Protein AF-A0A172TX75-F1 (afdb_monomer)

Secondary stru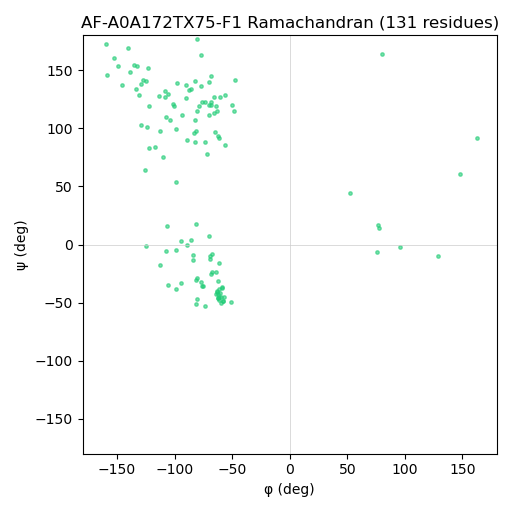cture (DSSP, 8-state):
-PPP---GGG-SS--PPPHHHHHHHHHHHH--------------S-----EEEEEE-TTS-EEEEEEEETTTTEEEE-SSS--------TTHHHHHHHHHHHTT--TTTSTT--S-TT-----TT--------

Organism: NCBI:txid1492898

Sequence (133 aa):
MKGHTVVKDSLIETVVLKKNEVDLLTDILFNNFYKTKTKVRVITQCYEPRNAILFIDKKGILRDYILICFHCDRYDLGSNQLKDIGDECYGKTEKLRTFFKEKGLLFGTDMSVNSYPGETNKDPGIPSALENN

Foldseek 3Di:
DPADDDDPVLDQDDDDDDPVLVVVVLCLQAVDPDPDDDDDDDQDPDDDFPDKDFDADPVRGTPWMWTDQLVRRDIDTGDPVCPGSDDPDPCSSVSVLVSCVVRVNCDNSPPVRPDGPVPPPPPVPDPPPDDDD

Radius of gyration: 17.32 Å; Cα contacts (8 Å, |Δi|>4): 128; chains: 1; bounding box: 52×48×37 Å

Nearest PDB structures (foldseek):
  8j07-assembly1_d0  TM=3.472E-01  e=6.783E+00  Homo sapiens

Structure (mmCIF, N/CA/C/O backbone):
data_AF-A0A172TX75-F1
#
_entry.id   AF-A0A172TX75-F1
#
loop_
_atom_site.group_PDB
_atom_site.id
_atom_site.type_symbol
_atom_site.label_atom_id
_atom_site.label_alt_id
_ato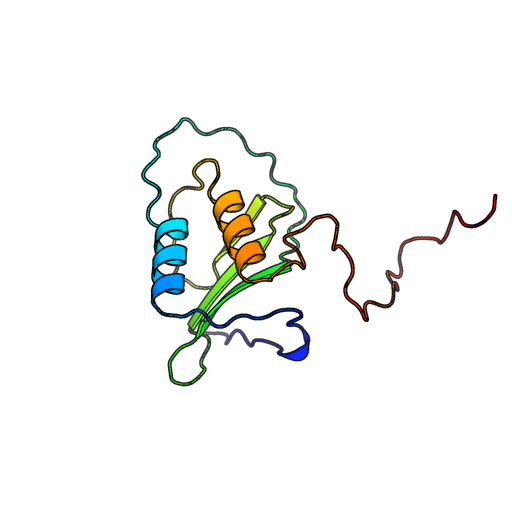m_site.label_comp_id
_atom_site.label_asym_id
_atom_site.label_entity_id
_atom_site.label_seq_id
_atom_site.pdbx_PDB_ins_code
_atom_site.Cartn_x
_atom_site.Cartn_y
_atom_site.Cartn_z
_atom_site.occupancy
_atom_site.B_iso_or_equiv
_atom_site.auth_seq_id
_atom_site.auth_comp_id
_atom_site.auth_asym_id
_atom_site.auth_atom_id
_atom_site.pdbx_PDB_model_num
ATOM 1 N N . MET A 1 1 ? -23.164 -2.967 -9.789 1.00 38.75 1 MET A N 1
ATOM 2 C CA . MET A 1 1 ? -21.732 -2.955 -9.416 1.00 38.75 1 MET A CA 1
ATOM 3 C C . MET A 1 1 ? -21.232 -4.388 -9.476 1.00 38.75 1 MET A C 1
ATOM 5 O O . MET A 1 1 ? -21.783 -5.215 -8.761 1.00 38.75 1 MET A O 1
ATOM 9 N N . LYS A 1 2 ? -20.280 -4.714 -10.362 1.00 38.50 2 LYS A N 1
ATOM 10 C CA . LYS A 1 2 ? -19.582 -6.008 -10.301 1.00 38.50 2 LYS A CA 1
ATOM 11 C C . LYS A 1 2 ? -18.695 -5.965 -9.054 1.00 38.50 2 LYS A C 1
ATOM 13 O O . LYS A 1 2 ? -17.911 -5.035 -8.910 1.00 38.50 2 LYS A O 1
ATOM 18 N N . GLY A 1 3 ? -18.910 -6.880 -8.113 1.00 51.09 3 GLY A N 1
ATOM 19 C CA . GLY A 1 3 ? -18.107 -6.953 -6.896 1.00 51.09 3 GLY A CA 1
ATOM 20 C C . GLY A 1 3 ? -16.694 -7.391 -7.256 1.00 51.09 3 GLY A C 1
ATOM 21 O O . GLY A 1 3 ? -16.521 -8.456 -7.839 1.00 51.09 3 GLY A O 1
ATOM 22 N N . HIS A 1 4 ? -15.700 -6.567 -6.946 1.00 62.19 4 HIS A N 1
ATOM 23 C CA . HIS A 1 4 ? -14.308 -6.994 -6.994 1.00 62.19 4 HIS A CA 1
ATOM 24 C C . HIS A 1 4 ? -14.070 -7.906 -5.785 1.00 62.19 4 HIS A C 1
ATOM 26 O O . HIS A 1 4 ? -14.334 -7.512 -4.647 1.00 62.19 4 HIS A O 1
ATOM 32 N N . THR A 1 5 ? -13.634 -9.141 -6.028 1.00 70.06 5 THR A N 1
ATOM 33 C CA . THR A 1 5 ? -13.354 -10.128 -4.979 1.00 70.06 5 THR A CA 1
ATOM 34 C C . THR A 1 5 ? -11.850 -10.283 -4.830 1.00 70.06 5 THR A C 1
ATOM 36 O O . THR A 1 5 ? -11.148 -10.508 -5.811 1.00 70.06 5 THR A O 1
ATOM 39 N N . VAL A 1 6 ? -11.359 -10.178 -3.595 1.00 75.88 6 VAL A N 1
ATOM 40 C CA . VAL A 1 6 ? -9.964 -10.487 -3.268 1.00 75.88 6 VAL A CA 1
ATOM 41 C C . VAL A 1 6 ? -9.823 -12.002 -3.164 1.00 75.88 6 VAL A C 1
ATOM 43 O O . VAL A 1 6 ? -10.477 -12.627 -2.325 1.00 75.88 6 VAL A O 1
ATOM 46 N N . VAL A 1 7 ? -8.976 -12.591 -4.004 1.00 81.38 7 VAL A N 1
ATOM 47 C CA . VAL A 1 7 ? -8.602 -14.005 -3.902 1.00 81.38 7 VAL A CA 1
ATOM 48 C C . VAL A 1 7 ? -7.496 -14.104 -2.857 1.00 81.38 7 VAL A C 1
ATOM 50 O O . VAL A 1 7 ? -6.384 -13.655 -3.088 1.00 81.38 7 VAL A O 1
ATOM 53 N N . LYS A 1 8 ? -7.802 -14.632 -1.668 1.00 74.38 8 LYS A N 1
ATOM 54 C CA . LYS A 1 8 ? -6.846 -14.634 -0.543 1.00 74.38 8 LYS A CA 1
ATOM 55 C C . LYS A 1 8 ? -5.541 -15.357 -0.871 1.00 74.38 8 LYS A C 1
ATOM 57 O O . LYS A 1 8 ? -4.486 -14.878 -0.483 1.00 74.38 8 LYS A O 1
ATOM 62 N N . ASP A 1 9 ? -5.624 -16.445 -1.628 1.00 77.00 9 ASP A N 1
ATOM 63 C CA . ASP A 1 9 ? -4.467 -17.269 -1.988 1.00 77.00 9 ASP A CA 1
ATOM 64 C C . ASP A 1 9 ? -3.509 -16.561 -2.961 1.00 77.00 9 ASP A C 1
ATOM 66 O O . ASP A 1 9 ? -2.385 -17.011 -3.145 1.00 77.00 9 ASP A O 1
ATOM 70 N N . SER A 1 10 ? -3.921 -15.439 -3.568 1.00 76.62 10 SER A N 1
ATOM 71 C CA . SER A 1 10 ? -3.040 -14.608 -4.396 1.00 76.62 10 SER A CA 1
ATOM 72 C C . SER A 1 10 ? -2.306 -13.521 -3.599 1.00 76.62 10 SER A C 1
ATOM 74 O O . SER A 1 10 ? -1.587 -12.721 -4.193 1.00 76.62 10 SER A O 1
ATOM 76 N N . LEU A 1 11 ? -2.522 -13.421 -2.281 1.00 83.88 11 LEU A N 1
ATOM 77 C CA . LEU A 1 11 ? -1.855 -12.441 -1.424 1.00 83.88 11 LEU A CA 1
ATOM 78 C C . LEU A 1 11 ? -0.599 -13.054 -0.803 1.00 83.88 11 LEU A C 1
ATOM 80 O O . LEU A 1 11 ? -0.676 -13.928 0.055 1.00 83.88 11 LEU A O 1
ATOM 84 N N . ILE A 1 12 ? 0.554 -12.555 -1.236 1.00 87.00 12 ILE A N 1
ATOM 85 C CA . ILE A 1 12 ? 1.875 -13.027 -0.805 1.00 87.00 12 ILE A CA 1
ATOM 86 C C . ILE A 1 12 ? 2.266 -12.410 0.543 1.00 87.00 12 ILE A C 1
ATOM 88 O O . ILE A 1 12 ? 2.617 -13.108 1.491 1.00 87.00 12 ILE A O 1
ATOM 92 N N . GLU A 1 13 ? 2.159 -11.089 0.636 1.00 91.44 13 GLU A N 1
ATOM 93 C CA . GLU A 1 13 ? 2.483 -10.299 1.818 1.00 91.44 13 GLU A CA 1
ATOM 94 C C . GLU A 1 13 ? 1.300 -9.379 2.120 1.00 91.44 13 GLU A C 1
ATOM 96 O O . GLU A 1 13 ? 0.672 -8.818 1.218 1.00 91.44 13 GLU A O 1
ATOM 101 N N . THR A 1 14 ? 0.935 -9.234 3.391 1.00 93.50 14 THR A N 1
ATOM 102 C CA . THR A 1 14 ? -0.184 -8.375 3.789 1.00 93.50 14 THR A CA 1
ATOM 103 C C . THR A 1 14 ? 0.099 -7.731 5.130 1.00 93.50 14 THR A C 1
ATOM 105 O O . THR A 1 14 ? 0.534 -8.389 6.072 1.00 93.50 14 THR A O 1
ATOM 108 N N . VAL A 1 15 ? -0.213 -6.441 5.227 1.00 95.81 15 VAL A N 1
ATOM 109 C CA . VAL A 1 15 ? -0.154 -5.690 6.476 1.00 95.81 15 VAL A CA 1
ATOM 110 C C . VAL A 1 15 ? -1.491 -4.992 6.707 1.00 95.81 15 VAL A C 1
ATOM 112 O O . VAL A 1 15 ? -2.107 -4.479 5.772 1.00 95.81 15 VAL A O 1
ATOM 115 N N . VAL A 1 16 ? -1.941 -4.957 7.961 1.00 95.88 16 VAL A N 1
ATOM 116 C CA . VAL A 1 16 ? -3.090 -4.143 8.376 1.00 95.88 16 VAL A CA 1
ATOM 117 C C . VAL A 1 16 ? -2.557 -2.889 9.049 1.00 95.88 16 VAL A C 1
ATOM 119 O O . VAL A 1 16 ? -1.838 -2.978 10.043 1.00 95.88 16 VAL A O 1
ATOM 122 N N . LEU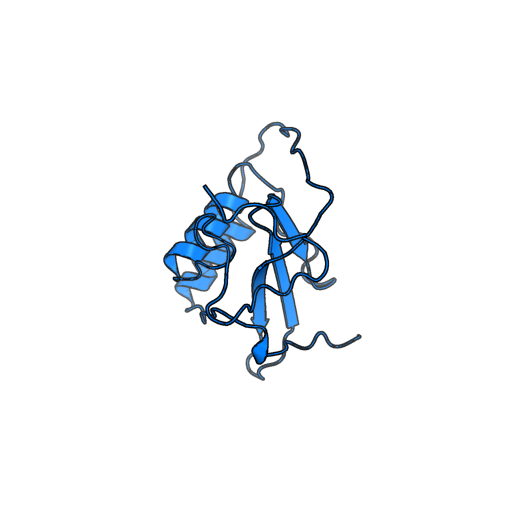 A 1 17 ? -2.914 -1.726 8.506 1.00 96.94 17 LEU A N 1
ATOM 123 C CA . LEU A 1 17 ? -2.429 -0.444 9.004 1.00 96.94 17 LEU A CA 1
ATOM 124 C C . LEU A 1 17 ? -3.154 -0.018 10.285 1.00 96.94 17 LEU A C 1
ATOM 126 O O . LEU A 1 17 ? -4.381 -0.085 10.392 1.00 96.94 17 LEU A O 1
ATOM 130 N N . LYS A 1 18 ? -2.381 0.484 11.246 1.00 96.62 18 LYS A N 1
ATOM 131 C CA . LYS A 1 18 ? -2.868 1.227 12.413 1.00 96.62 18 LYS A CA 1
ATOM 132 C C . LYS A 1 18 ? -3.228 2.653 12.009 1.00 96.62 18 LYS A C 1
ATOM 134 O O . LYS A 1 18 ? -2.775 3.160 10.988 1.00 96.62 18 LYS A O 1
ATOM 139 N N . LYS A 1 19 ? -4.003 3.342 12.852 1.00 95.19 19 LYS A N 1
ATOM 140 C CA . LYS A 1 19 ? -4.491 4.702 12.571 1.00 95.19 19 LYS A CA 1
ATOM 141 C C . LYS A 1 19 ? -3.378 5.676 12.153 1.00 95.19 19 LYS A C 1
ATOM 143 O O . LYS A 1 19 ? -3.498 6.315 11.123 1.00 95.19 19 LYS A O 1
ATOM 148 N N . ASN A 1 20 ? -2.281 5.732 12.902 1.00 96.38 20 ASN A N 1
ATOM 149 C CA . ASN A 1 20 ? -1.147 6.602 12.580 1.00 96.38 20 ASN A CA 1
ATOM 150 C C . ASN A 1 20 ? -0.480 6.251 11.237 1.00 96.38 20 ASN A C 1
ATOM 152 O O . ASN A 1 20 ? 0.045 7.122 10.560 1.00 96.38 20 ASN A O 1
ATOM 156 N N . GLU A 1 21 ? -0.492 4.980 10.838 1.00 97.06 21 GLU A N 1
ATOM 157 C CA . GLU A 1 21 ? 0.055 4.536 9.553 1.00 97.06 21 GLU A CA 1
ATOM 158 C C . GLU A 1 21 ? -0.898 4.859 8.397 1.00 97.06 21 GLU A C 1
ATOM 160 O O . GLU A 1 21 ? -0.441 5.163 7.300 1.00 97.06 21 GLU A O 1
ATOM 165 N N . VAL A 1 22 ? -2.211 4.841 8.653 1.00 96.00 22 VAL A N 1
ATOM 166 C CA . VAL A 1 22 ? -3.226 5.358 7.724 1.00 96.00 22 VAL A CA 1
ATOM 167 C C . VAL A 1 22 ? -3.048 6.860 7.522 1.00 96.00 22 VAL A C 1
ATOM 169 O O . VAL A 1 22 ? -3.110 7.313 6.382 1.00 96.00 22 VAL A O 1
ATOM 172 N N . ASP A 1 23 ? -2.784 7.619 8.587 1.00 94.50 23 ASP A N 1
ATOM 173 C CA . ASP A 1 23 ? -2.529 9.061 8.496 1.00 94.50 23 ASP A CA 1
ATOM 174 C C . ASP A 1 23 ? -1.282 9.333 7.627 1.00 94.50 23 ASP A C 1
ATOM 176 O O . ASP A 1 23 ? -1.359 10.087 6.659 1.00 94.50 23 ASP A O 1
ATOM 180 N N . LEU A 1 24 ? -0.176 8.614 7.872 1.00 94.00 24 LEU A N 1
ATOM 181 C CA . LEU A 1 24 ? 1.046 8.699 7.055 1.00 94.00 24 LEU A CA 1
ATOM 182 C C . LEU A 1 24 ? 0.805 8.337 5.583 1.00 94.00 24 LEU A C 1
ATOM 184 O O . LEU A 1 24 ? 1.270 9.036 4.683 1.00 94.00 24 LEU A O 1
ATOM 188 N N . LEU A 1 25 ? 0.072 7.252 5.317 1.00 94.50 25 LEU A N 1
ATOM 189 C CA . LEU A 1 25 ? -0.271 6.859 3.952 1.00 94.50 25 LEU A CA 1
ATOM 190 C C . LEU A 1 25 ? -1.145 7.921 3.270 1.00 94.50 25 LEU A C 1
ATOM 192 O O . LEU A 1 25 ? -0.942 8.227 2.098 1.00 94.50 25 LEU A O 1
ATOM 196 N N . THR A 1 26 ? -2.094 8.503 4.002 1.00 91.56 26 THR A N 1
ATOM 197 C CA . THR A 1 26 ? -2.977 9.564 3.500 1.00 91.56 26 THR A CA 1
ATOM 198 C C . THR A 1 26 ? -2.177 10.811 3.136 1.00 91.56 26 THR A C 1
ATOM 200 O O . THR A 1 26 ? -2.410 11.383 2.072 1.00 91.56 26 THR A O 1
ATOM 203 N N . ASP A 1 27 ? -1.186 11.186 3.948 1.00 89.62 27 ASP A N 1
ATOM 204 C CA . ASP A 1 27 ? -0.267 12.279 3.628 1.00 89.62 27 ASP A CA 1
ATOM 205 C C . ASP A 1 27 ? 0.534 11.993 2.351 1.00 89.62 27 ASP A C 1
ATOM 207 O O . ASP A 1 27 ? 0.613 12.843 1.462 1.00 89.62 27 ASP A O 1
ATOM 211 N N . ILE A 1 28 ? 1.075 10.779 2.198 1.00 89.50 28 ILE A N 1
ATOM 212 C CA . ILE A 1 28 ? 1.793 10.382 0.975 1.00 89.50 28 ILE A CA 1
ATOM 213 C C . ILE A 1 28 ? 0.874 10.428 -0.249 1.00 89.50 28 ILE A C 1
ATOM 215 O O . ILE A 1 28 ? 1.319 10.812 -1.332 1.00 89.50 28 ILE A O 1
ATOM 219 N N . LEU A 1 29 ? -0.389 10.024 -0.108 1.00 87.75 29 LEU A N 1
ATOM 220 C CA . LEU A 1 29 ? -1.334 9.995 -1.217 1.00 87.75 29 LEU A CA 1
ATOM 221 C C . LEU A 1 29 ? -1.783 11.406 -1.603 1.00 87.75 29 LEU A C 1
ATOM 223 O O . LEU A 1 29 ? -1.633 11.763 -2.766 1.00 87.75 29 LEU A O 1
ATOM 227 N N . PHE A 1 30 ? -2.265 12.211 -0.657 1.00 84.44 30 PHE A N 1
ATOM 228 C CA . PHE A 1 30 ? -3.041 13.422 -0.954 1.00 84.44 30 PHE A CA 1
ATOM 229 C C . PHE A 1 30 ? -2.345 14.739 -0.593 1.00 84.44 30 PHE A C 1
ATOM 231 O O . PHE A 1 30 ? -2.731 15.790 -1.102 1.00 84.44 30 PHE A O 1
ATOM 238 N N . ASN A 1 31 ? -1.315 14.719 0.253 1.00 80.38 31 ASN A N 1
ATOM 239 C CA . ASN A 1 31 ? -0.680 15.928 0.779 1.00 80.38 31 ASN A CA 1
ATOM 240 C C . ASN A 1 31 ? 0.610 16.282 0.014 1.00 80.38 31 ASN A C 1
ATOM 242 O O . ASN A 1 31 ? 1.695 16.429 0.577 1.00 80.38 31 ASN A O 1
ATOM 246 N N . ASN A 1 32 ? 0.500 16.395 -1.313 1.00 64.56 32 ASN A N 1
ATOM 247 C CA . ASN A 1 32 ? 1.623 16.689 -2.202 1.00 64.56 32 ASN A CA 1
ATOM 248 C C . ASN A 1 32 ? 1.430 18.033 -2.924 1.00 64.56 32 ASN A C 1
ATOM 250 O O . ASN A 1 32 ? 0.995 18.089 -4.068 1.00 64.56 32 ASN A O 1
ATOM 254 N N . PHE A 1 33 ? 1.789 19.143 -2.277 1.00 55.91 33 PHE A N 1
ATOM 255 C CA . PHE A 1 33 ? 1.595 20.501 -2.819 1.00 55.91 33 PHE A CA 1
ATOM 256 C C . PHE A 1 33 ? 2.665 20.981 -3.824 1.00 55.91 33 PHE A C 1
ATOM 258 O O . PHE A 1 33 ? 2.792 22.181 -4.084 1.00 55.91 33 PHE A O 1
ATOM 265 N N . TYR A 1 34 ? 3.460 20.086 -4.412 1.00 53.16 34 TYR A N 1
ATOM 266 C CA . TYR A 1 34 ? 4.561 20.492 -5.289 1.00 53.16 34 TYR A CA 1
ATOM 267 C C . TYR A 1 34 ? 4.097 20.769 -6.725 1.00 53.16 34 TYR A C 1
ATOM 269 O O . TYR A 1 34 ? 4.055 19.879 -7.569 1.00 53.16 34 TYR A O 1
ATOM 277 N N . LYS A 1 35 ? 3.843 22.048 -7.032 1.00 46.28 35 LYS A N 1
ATOM 278 C CA . LYS A 1 35 ? 3.733 22.563 -8.407 1.00 46.28 35 LYS A CA 1
ATOM 279 C C . LYS A 1 35 ? 5.126 22.638 -9.041 1.00 46.28 35 LYS A C 1
ATOM 281 O O . LYS A 1 35 ? 5.793 23.666 -8.951 1.00 46.28 35 LYS A O 1
ATOM 286 N N . THR A 1 36 ? 5.597 21.567 -9.673 1.00 49.09 36 THR A N 1
ATOM 287 C CA . THR A 1 36 ? 6.828 21.619 -10.487 1.00 49.09 36 THR A CA 1
ATOM 288 C C . THR A 1 36 ? 6.544 21.171 -11.913 1.00 49.09 36 THR A C 1
ATOM 290 O O . THR A 1 36 ? 5.605 20.417 -12.150 1.00 49.09 36 THR A O 1
ATOM 293 N N . LYS A 1 37 ? 7.325 21.687 -12.873 1.00 48.78 37 LYS A N 1
ATOM 294 C CA . LYS A 1 37 ? 7.140 21.410 -14.303 1.00 48.78 37 LYS A CA 1
ATOM 295 C C . LYS A 1 37 ? 7.176 19.904 -14.568 1.00 48.78 37 LYS A C 1
ATOM 297 O O . LYS A 1 37 ? 8.124 19.224 -14.180 1.00 48.78 37 LYS A O 1
ATOM 302 N N . THR A 1 38 ? 6.153 19.436 -15.271 1.00 47.75 38 THR A N 1
ATOM 303 C CA . THR A 1 38 ? 5.959 18.065 -15.737 1.00 47.75 38 THR A CA 1
ATOM 304 C C . THR A 1 38 ? 7.236 17.554 -16.407 1.00 47.75 38 THR A C 1
ATOM 306 O O . THR A 1 38 ? 7.650 18.081 -17.440 1.00 47.75 38 THR A O 1
ATOM 309 N N . LYS A 1 39 ? 7.891 16.543 -15.825 1.00 50.69 39 LYS A N 1
ATOM 310 C CA . LYS A 1 39 ? 8.889 15.751 -16.554 1.00 50.69 39 LYS A CA 1
ATOM 311 C C . LYS A 1 39 ? 8.151 14.647 -17.302 1.00 50.69 39 LYS A C 1
ATOM 313 O O . LYS A 1 39 ? 7.285 13.993 -16.730 1.00 50.69 39 LYS A O 1
ATOM 318 N N . VAL A 1 40 ? 8.495 14.454 -18.573 1.00 52.12 40 VAL A N 1
ATOM 319 C CA . VAL A 1 40 ? 7.967 13.355 -19.390 1.00 52.12 40 VAL A CA 1
ATOM 320 C C . VAL A 1 40 ? 8.422 12.041 -18.759 1.00 52.12 40 VAL A C 1
ATOM 322 O O . VAL A 1 40 ? 9.621 11.773 -18.684 1.00 52.12 40 VAL A O 1
ATOM 325 N N . ARG A 1 41 ? 7.470 11.248 -18.268 1.00 55.59 41 ARG A N 1
ATOM 326 C CA . ARG A 1 41 ? 7.718 9.882 -17.805 1.00 55.59 41 ARG A CA 1
ATOM 327 C C . ARG A 1 41 ? 7.586 8.929 -18.982 1.00 55.59 41 ARG A C 1
ATOM 329 O O . ARG A 1 41 ? 6.632 9.016 -19.753 1.00 55.59 41 ARG A O 1
ATOM 336 N N . VAL A 1 42 ? 8.551 8.026 -19.118 1.00 55.59 42 VAL A N 1
ATOM 337 C CA . VAL A 1 42 ? 8.454 6.906 -20.055 1.00 55.59 42 VAL A CA 1
ATOM 338 C C . VAL A 1 42 ? 7.611 5.843 -19.368 1.00 55.59 42 VAL A C 1
ATOM 340 O O . VAL A 1 42 ? 8.102 5.107 -18.520 1.00 55.59 42 VAL A O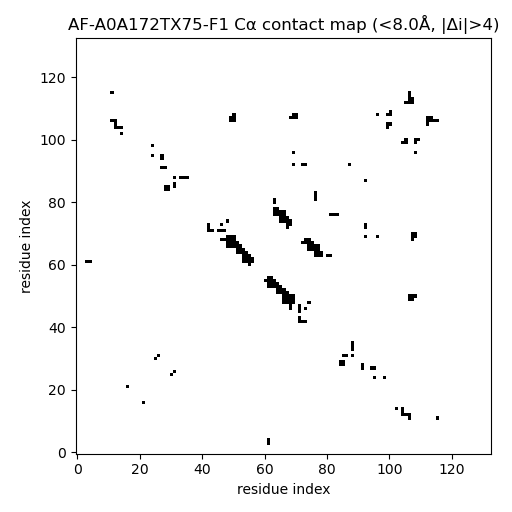 1
ATOM 343 N N . ILE A 1 43 ? 6.322 5.815 -19.693 1.00 59.00 43 ILE A N 1
ATOM 344 C CA . ILE A 1 43 ? 5.417 4.761 -19.239 1.00 59.00 43 ILE A CA 1
ATOM 345 C C . ILE A 1 43 ? 5.715 3.524 -20.087 1.00 59.00 43 ILE A C 1
ATOM 347 O O . ILE A 1 43 ? 5.639 3.574 -21.318 1.00 59.00 43 ILE A O 1
ATOM 351 N N . THR A 1 44 ? 6.066 2.413 -19.447 1.00 60.06 44 THR A N 1
ATOM 352 C CA . THR A 1 44 ? 6.156 1.121 -20.133 1.00 60.06 44 THR A CA 1
ATOM 353 C C . THR A 1 44 ? 4.744 0.646 -20.491 1.00 60.06 44 THR A C 1
ATOM 355 O O . THR A 1 44 ? 3.800 0.822 -19.722 1.00 60.06 44 THR A O 1
ATOM 358 N N . GLN A 1 45 ? 4.555 0.060 -21.679 1.00 60.31 45 GLN A N 1
ATOM 359 C CA . GLN A 1 45 ? 3.220 -0.391 -22.110 1.00 60.31 45 GLN A CA 1
ATOM 360 C C . GLN A 1 45 ? 2.696 -1.581 -21.287 1.00 60.31 45 GLN A C 1
ATOM 362 O O . GLN A 1 45 ? 1.485 -1.758 -21.167 1.00 60.31 45 GLN A O 1
ATOM 367 N N . CYS A 1 46 ? 3.591 -2.382 -20.703 1.00 67.56 46 CYS A 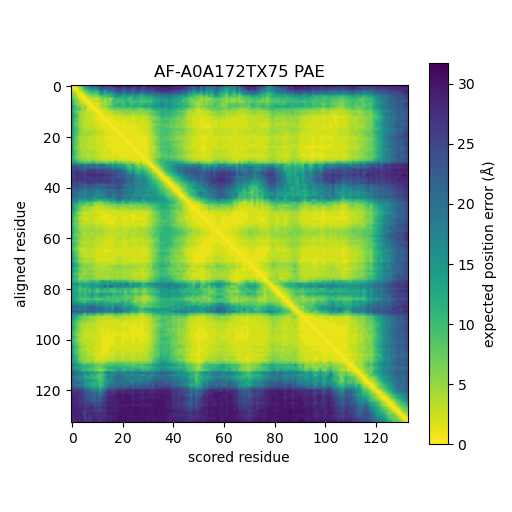N 1
ATOM 368 C CA . CYS A 1 46 ? 3.227 -3.515 -19.860 1.00 67.56 46 CYS A CA 1
ATOM 369 C C . CYS A 1 46 ? 2.884 -3.031 -18.446 1.00 67.56 46 CYS A C 1
ATOM 371 O O . CYS A 1 46 ? 3.757 -2.538 -17.733 1.00 67.56 46 CYS A O 1
ATOM 373 N N . TYR A 1 47 ? 1.624 -3.192 -18.039 1.00 73.88 47 TYR A N 1
ATOM 374 C CA . TYR A 1 47 ? 1.178 -2.946 -16.670 1.00 73.88 47 TYR A CA 1
ATOM 375 C C . TYR A 1 47 ? 0.966 -4.275 -15.947 1.00 73.88 47 TYR A C 1
ATOM 377 O O . TYR A 1 47 ? 0.003 -4.989 -16.215 1.00 73.88 47 TYR A O 1
ATOM 385 N N . GLU A 1 48 ? 1.879 -4.591 -15.033 1.00 81.62 48 GLU A N 1
ATOM 386 C CA . GLU A 1 48 ? 1.836 -5.789 -14.196 1.00 81.62 48 GLU A CA 1
ATOM 387 C C . GLU A 1 48 ? 1.849 -5.355 -12.719 1.00 81.62 48 GLU A C 1
ATOM 389 O O . GLU A 1 48 ? 2.914 -5.244 -12.105 1.00 81.62 48 GLU A O 1
ATOM 394 N N . PRO A 1 49 ? 0.688 -4.993 -12.141 1.00 85.75 49 PRO A N 1
ATOM 395 C CA . PRO A 1 49 ? 0.627 -4.560 -10.753 1.00 85.75 49 PRO A CA 1
ATOM 396 C C . PRO A 1 49 ? 0.923 -5.731 -9.817 1.00 85.75 49 PRO A C 1
ATOM 398 O O . PRO A 1 49 ? 0.220 -6.738 -9.824 1.00 85.75 49 PRO A O 1
ATOM 401 N N . ARG A 1 50 ? 1.946 -5.568 -8.977 1.00 90.25 50 ARG A N 1
ATOM 402 C CA . ARG A 1 50 ? 2.363 -6.566 -7.976 1.00 90.25 50 ARG A CA 1
ATOM 403 C C . ARG A 1 50 ? 2.009 -6.157 -6.548 1.00 90.25 50 ARG A C 1
ATOM 405 O O . ARG A 1 50 ? 2.188 -6.934 -5.618 1.00 90.25 50 ARG A O 1
ATOM 412 N N . ASN A 1 51 ? 1.494 -4.942 -6.363 1.00 92.88 51 ASN A N 1
ATOM 413 C CA . ASN A 1 51 ? 1.162 -4.385 -5.058 1.00 92.88 51 ASN A CA 1
ATOM 414 C C . ASN A 1 51 ? -0.211 -3.712 -5.090 1.00 92.88 51 ASN A C 1
ATOM 416 O O . ASN A 1 51 ? -0.673 -3.252 -6.137 1.00 92.88 51 ASN A O 1
ATOM 420 N N . ALA A 1 52 ? -0.863 -3.632 -3.930 1.00 93.44 52 ALA A N 1
ATOM 421 C CA . ALA A 1 52 ? -2.148 -2.963 -3.804 1.00 93.44 52 ALA A CA 1
ATOM 422 C C . ALA A 1 52 ? -2.354 -2.333 -2.421 1.00 93.44 52 ALA A C 1
ATOM 424 O O . ALA A 1 52 ? -1.827 -2.813 -1.419 1.00 93.44 52 ALA A O 1
ATOM 425 N N . ILE A 1 53 ? -3.178 -1.287 -2.375 1.00 94.50 53 ILE A N 1
ATOM 426 C CA . ILE A 1 53 ? -3.791 -0.745 -1.156 1.00 94.50 53 ILE A CA 1
ATOM 427 C C . ILE A 1 53 ? -5.269 -1.112 -1.207 1.00 94.50 53 ILE A C 1
ATOM 429 O O . ILE A 1 53 ? -5.936 -0.819 -2.198 1.00 94.50 53 ILE A O 1
ATOM 433 N N . LEU A 1 54 ? -5.789 -1.739 -0.154 1.00 92.69 54 LEU A N 1
ATOM 434 C CA . LEU A 1 54 ? -7.180 -2.185 -0.082 1.00 92.69 54 LEU A CA 1
ATOM 435 C C . LEU A 1 54 ? -7.934 -1.392 0.987 1.00 92.69 54 LEU A C 1
ATOM 437 O O . LEU A 1 54 ? -7.517 -1.347 2.144 1.00 92.69 54 LEU A O 1
ATOM 441 N N . PHE A 1 55 ? -9.076 -0.813 0.619 1.00 91.75 55 PHE A N 1
ATOM 442 C CA . PHE A 1 55 ? -9.958 -0.111 1.548 1.00 91.75 55 PHE A CA 1
ATOM 443 C C . PHE A 1 55 ? -11.096 -1.040 1.950 1.00 91.75 55 PHE A C 1
ATOM 445 O O . PHE A 1 55 ? -12.058 -1.228 1.205 1.00 91.75 55 PHE A O 1
ATOM 452 N N . ILE A 1 56 ? -10.977 -1.647 3.127 1.00 89.75 56 ILE A N 1
ATOM 453 C CA . ILE A 1 56 ? -11.935 -2.626 3.646 1.00 89.75 56 ILE A CA 1
ATOM 454 C C . ILE A 1 56 ? -12.713 -1.990 4.799 1.00 89.75 56 ILE A C 1
ATOM 456 O O . ILE A 1 56 ? -12.130 -1.367 5.686 1.00 89.75 56 ILE A O 1
ATOM 460 N N . ASP A 1 57 ? -14.039 -2.119 4.789 1.00 89.31 57 ASP A N 1
ATOM 461 C CA . ASP A 1 57 ? -14.873 -1.580 5.862 1.00 89.31 57 ASP A CA 1
ATOM 462 C C . ASP A 1 57 ? -14.913 -2.479 7.113 1.00 89.31 57 ASP A C 1
ATOM 464 O O . ASP A 1 57 ? -14.400 -3.597 7.145 1.00 89.31 57 ASP A O 1
ATOM 468 N N . LYS A 1 58 ? -15.602 -2.010 8.161 1.00 90.25 58 LYS A N 1
ATOM 469 C CA . LYS A 1 58 ? -15.773 -2.751 9.425 1.00 90.25 58 LYS A CA 1
ATOM 470 C C . LYS A 1 58 ? -16.504 -4.095 9.279 1.00 90.25 58 LYS A C 1
ATOM 472 O O . LYS A 1 58 ? -16.477 -4.889 10.211 1.00 90.25 58 LYS A O 1
ATOM 477 N N . LYS A 1 59 ? -17.190 -4.335 8.158 1.00 90.31 59 LYS A N 1
ATOM 478 C CA . LYS A 1 59 ? -17.883 -5.592 7.841 1.00 90.31 59 LYS A CA 1
ATOM 479 C C . LYS A 1 59 ? -17.005 -6.533 7.005 1.00 90.31 59 LYS A C 1
ATOM 481 O O . LYS A 1 59 ? -17.483 -7.589 6.604 1.00 90.31 59 LYS A O 1
ATOM 486 N N . GLY A 1 60 ? -15.752 -6.162 6.729 1.00 87.06 60 GLY A N 1
ATOM 487 C CA . GLY A 1 60 ? -14.841 -6.939 5.890 1.00 87.06 60 GLY A CA 1
ATOM 488 C C . GLY A 1 60 ? -15.111 -6.793 4.390 1.00 87.06 60 GLY A C 1
ATOM 489 O O . GLY A 1 60 ? -14.610 -7.590 3.602 1.00 87.06 60 GLY A O 1
ATOM 490 N N . ILE A 1 61 ? -15.907 -5.802 3.977 1.00 87.88 61 ILE A N 1
ATOM 491 C CA . ILE A 1 61 ? -16.270 -5.589 2.574 1.00 87.88 61 ILE A CA 1
ATOM 492 C C . ILE A 1 61 ? -15.242 -4.658 1.927 1.00 87.88 61 ILE A C 1
ATOM 494 O O . ILE A 1 61 ? -15.033 -3.541 2.406 1.00 87.88 61 ILE A O 1
ATOM 498 N N . LEU A 1 62 ? -14.645 -5.092 0.811 1.00 87.88 62 LEU A N 1
ATOM 499 C CA . LEU A 1 62 ? -13.804 -4.243 -0.036 1.00 87.88 62 LEU A CA 1
ATOM 500 C C . LEU A 1 62 ? -14.654 -3.110 -0.630 1.00 87.88 62 LEU A C 1
ATOM 502 O O . LEU A 1 62 ? -15.632 -3.355 -1.338 1.00 87.88 62 LEU A O 1
ATOM 506 N N . ARG A 1 63 ? -14.289 -1.869 -0.316 1.00 88.31 63 ARG A N 1
ATOM 507 C CA . ARG A 1 63 ? -14.952 -0.652 -0.794 1.00 88.31 63 ARG A CA 1
ATOM 508 C C . ARG A 1 63 ? -14.229 -0.031 -1.978 1.00 88.31 63 ARG A C 1
ATOM 510 O O . ARG A 1 63 ? -14.899 0.427 -2.895 1.00 88.31 63 ARG A O 1
ATOM 517 N N . ASP A 1 64 ? -12.902 -0.057 -1.961 1.00 90.06 64 ASP A N 1
ATOM 518 C CA . ASP A 1 64 ? -12.064 0.457 -3.042 1.00 90.06 64 ASP A CA 1
ATOM 519 C C . ASP A 1 64 ? -10.657 -0.153 -2.981 1.00 90.06 64 ASP A C 1
ATOM 521 O O . ASP A 1 64 ? -10.308 -0.830 -2.007 1.00 90.06 64 ASP A O 1
ATOM 525 N N . TYR A 1 65 ? -9.842 0.109 -3.998 1.00 91.00 65 TYR A N 1
ATOM 526 C CA . TYR A 1 65 ? -8.443 -0.292 -4.041 1.00 91.00 65 TYR A CA 1
ATOM 527 C C . TYR A 1 65 ? -7.585 0.639 -4.908 1.00 91.00 65 TYR A C 1
ATOM 529 O O . TYR A 1 65 ? -8.079 1.343 -5.786 1.00 91.00 65 TYR A O 1
ATOM 537 N N . ILE A 1 66 ? -6.273 0.597 -4.684 1.00 91.75 66 ILE A N 1
ATOM 538 C CA . ILE A 1 66 ? -5.254 1.182 -5.564 1.00 91.75 66 ILE A CA 1
ATOM 539 C C . ILE A 1 66 ? -4.320 0.047 -5.962 1.00 91.75 66 ILE A C 1
ATOM 541 O O . ILE A 1 66 ? -3.707 -0.554 -5.084 1.00 91.75 66 ILE A O 1
ATOM 545 N N . LEU A 1 67 ? -4.212 -0.251 -7.254 1.00 90.69 67 LEU A N 1
ATOM 546 C CA . LEU A 1 67 ? -3.218 -1.186 -7.785 1.00 90.69 67 LEU A CA 1
ATOM 547 C C . LEU A 1 67 ? -1.950 -0.423 -8.134 1.00 90.69 67 LEU A C 1
ATOM 549 O O . LEU A 1 67 ? -2.019 0.651 -8.724 1.00 90.69 67 LEU A O 1
ATOM 553 N N . ILE A 1 68 ? -0.791 -0.974 -7.794 1.00 90.12 68 ILE A N 1
ATOM 554 C CA . ILE A 1 68 ? 0.495 -0.298 -7.943 1.00 90.12 68 ILE A CA 1
ATOM 555 C C . ILE A 1 68 ? 1.474 -1.235 -8.652 1.00 90.12 68 ILE A C 1
ATOM 557 O O . ILE A 1 68 ? 1.683 -2.378 -8.243 1.00 90.12 68 ILE A O 1
ATOM 561 N N . CYS A 1 69 ? 2.096 -0.726 -9.714 1.00 87.75 69 CYS A N 1
ATOM 562 C CA . CYS A 1 69 ? 3.279 -1.312 -10.328 1.00 87.75 69 CYS A CA 1
ATOM 563 C C . CYS A 1 69 ? 4.458 -0.365 -10.094 1.00 87.75 69 CYS A C 1
ATOM 565 O O . CYS A 1 69 ? 4.656 0.598 -10.838 1.00 87.75 69 CYS A O 1
ATOM 567 N N . PHE A 1 70 ? 5.271 -0.645 -9.074 1.00 86.94 70 PHE A N 1
ATOM 568 C CA . PHE A 1 70 ? 6.451 0.169 -8.782 1.00 86.94 70 PHE A CA 1
ATOM 569 C C . PHE A 1 70 ? 7.537 0.070 -9.866 1.00 86.94 70 PHE A C 1
ATOM 571 O O . PHE A 1 70 ? 8.353 0.979 -9.991 1.00 86.94 70 PHE A O 1
ATOM 578 N N . HIS A 1 71 ? 7.563 -1.010 -10.652 1.00 81.19 71 HIS A N 1
ATOM 579 C CA . HIS A 1 71 ? 8.485 -1.164 -11.784 1.00 81.19 71 HIS A CA 1
ATOM 580 C C . HIS A 1 71 ? 8.057 -0.334 -13.006 1.00 81.19 71 HIS A C 1
ATOM 582 O O . HIS A 1 71 ? 8.891 0.231 -13.702 1.00 81.19 71 HIS A O 1
ATOM 588 N N . CYS A 1 72 ? 6.746 -0.219 -13.224 1.00 79.06 72 CYS A N 1
ATOM 589 C CA . CYS A 1 72 ? 6.148 0.554 -14.311 1.00 79.06 72 CYS A CA 1
ATOM 590 C C . CYS A 1 72 ? 5.996 2.042 -13.960 1.00 79.06 72 CYS A C 1
ATOM 592 O O . CYS A 1 72 ? 5.590 2.827 -14.812 1.00 79.06 72 CYS A O 1
ATOM 594 N N . ASP A 1 73 ? 6.244 2.396 -12.693 1.00 79.75 73 ASP A N 1
ATOM 595 C CA . ASP A 1 73 ? 5.997 3.722 -12.124 1.00 79.75 73 ASP A CA 1
ATOM 596 C C . ASP A 1 73 ? 4.555 4.202 -12.385 1.00 79.75 73 ASP A C 1
ATOM 598 O O . ASP A 1 73 ? 4.318 5.326 -12.822 1.00 79.75 73 ASP A O 1
ATOM 602 N N . ARG A 1 74 ? 3.593 3.290 -12.172 1.00 80.06 74 ARG A N 1
ATOM 603 C CA . ARG A 1 74 ? 2.168 3.475 -12.480 1.00 80.06 74 ARG A CA 1
ATOM 604 C C . ARG A 1 74 ? 1.274 2.910 -11.381 1.00 80.06 74 ARG A C 1
ATOM 606 O O . ARG A 1 74 ? 1.576 1.872 -10.787 1.00 80.06 74 ARG A O 1
ATOM 613 N N . TYR A 1 75 ? 0.117 3.535 -11.191 1.00 85.75 75 TYR A N 1
ATOM 614 C CA . TYR A 1 75 ? -0.984 3.014 -10.387 1.00 85.75 75 TYR A CA 1
ATOM 615 C C . TYR A 1 75 ? -2.321 3.123 -11.131 1.00 85.75 75 TYR A C 1
ATOM 617 O O . TYR A 1 75 ? -2.492 4.007 -11.965 1.00 85.75 75 TYR A O 1
ATOM 625 N N . ASP A 1 76 ? -3.263 2.243 -10.794 1.00 84.88 76 ASP A N 1
ATOM 626 C CA . ASP A 1 76 ? -4.643 2.268 -11.283 1.00 84.88 76 ASP A CA 1
ATOM 627 C C . ASP A 1 76 ? -5.607 2.287 -10.081 1.00 84.88 76 ASP A C 1
ATOM 629 O O . ASP A 1 76 ? -5.378 1.623 -9.064 1.00 84.88 76 ASP A O 1
ATOM 633 N N . LEU A 1 77 ? -6.691 3.057 -10.189 1.00 86.00 77 LEU A N 1
ATOM 634 C CA . LEU A 1 77 ? -7.696 3.225 -9.134 1.00 86.00 77 LEU A CA 1
ATOM 635 C C . LEU A 1 77 ? -8.894 2.303 -9.384 1.00 86.00 77 LEU A C 1
ATOM 637 O O . LEU A 1 77 ? -9.324 2.120 -10.523 1.00 86.00 77 LEU A O 1
ATOM 641 N N . GLY A 1 78 ? -9.416 1.696 -8.320 1.00 71.81 78 GLY A N 1
ATOM 642 C CA . GLY A 1 78 ? -10.393 0.618 -8.428 1.00 71.81 78 GLY A CA 1
ATOM 643 C C . GLY A 1 78 ? -11.839 1.035 -8.674 1.00 71.81 78 GLY A C 1
ATOM 644 O O . GLY A 1 78 ? -12.594 0.270 -9.277 1.00 71.81 78 GLY A O 1
ATOM 645 N N . SER A 1 79 ? -12.262 2.216 -8.219 1.00 70.75 79 SER A N 1
ATOM 646 C CA . SER A 1 79 ? -13.665 2.632 -8.298 1.00 70.75 79 SER A CA 1
ATOM 647 C C . SER A 1 79 ? -13.852 4.108 -8.659 1.00 70.75 79 SER A C 1
ATOM 649 O O . SER A 1 79 ? -12.935 4.916 -8.599 1.00 70.75 79 SER A O 1
ATOM 651 N N . ASN A 1 80 ? -15.095 4.489 -8.974 1.00 60.69 80 ASN A N 1
ATOM 652 C CA . ASN A 1 80 ? -15.481 5.886 -9.204 1.00 60.69 80 ASN A CA 1
ATOM 653 C C . ASN A 1 80 ? -15.424 6.767 -7.936 1.00 60.69 80 ASN A C 1
ATOM 655 O O . ASN A 1 80 ? -15.672 7.971 -8.043 1.00 60.69 80 ASN A O 1
ATOM 659 N N . GLN A 1 81 ? -15.214 6.191 -6.745 1.00 69.88 81 GLN A N 1
ATOM 660 C CA . GLN A 1 81 ? -15.128 6.947 -5.490 1.00 69.88 81 GLN A CA 1
ATOM 661 C C . GLN A 1 81 ? -13.735 7.562 -5.316 1.00 69.88 81 GLN A C 1
ATOM 663 O O . GLN A 1 81 ? -13.642 8.766 -5.078 1.00 69.88 81 GLN A O 1
ATOM 668 N N . LEU A 1 82 ? -12.666 6.785 -5.529 1.00 70.56 82 LEU A N 1
ATOM 669 C CA . LEU A 1 82 ? -11.311 7.308 -5.717 1.00 70.56 82 LEU A CA 1
ATOM 670 C C . LEU A 1 82 ? -11.117 7.762 -7.173 1.00 70.56 82 LEU A C 1
ATOM 672 O O . LEU A 1 82 ? -10.685 7.002 -8.033 1.00 70.56 82 LEU A O 1
ATOM 676 N N . LYS A 1 83 ? -11.457 9.021 -7.464 1.00 65.44 83 LYS A N 1
ATOM 677 C CA . LYS A 1 83 ? -11.306 9.589 -8.819 1.00 65.44 83 LYS A CA 1
ATOM 678 C C . LYS A 1 83 ? -9.8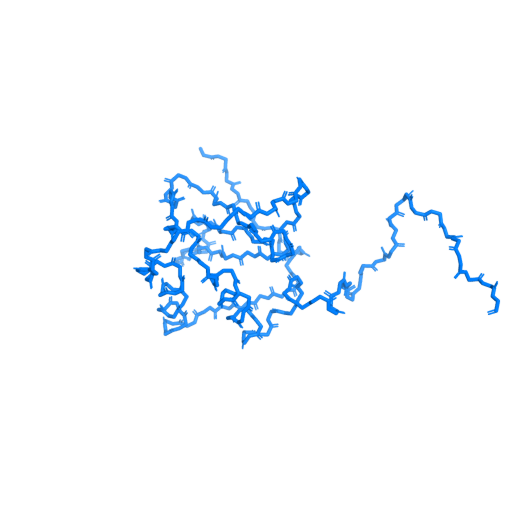92 10.058 -9.131 1.00 65.44 83 LYS A C 1
ATOM 680 O O . LYS A 1 83 ? -9.502 10.076 -10.292 1.00 65.44 83 LYS A O 1
ATOM 685 N N . ASP A 1 84 ? -9.177 10.488 -8.102 1.00 70.81 84 ASP A N 1
ATOM 686 C CA . ASP A 1 84 ? -7.838 11.041 -8.202 1.00 70.81 84 ASP A CA 1
ATOM 687 C C . ASP A 1 84 ? -7.156 10.923 -6.834 1.00 70.81 84 ASP A C 1
ATOM 689 O O . ASP A 1 84 ? -7.811 11.035 -5.794 1.00 70.81 84 ASP A O 1
ATOM 693 N N . ILE A 1 85 ? -5.847 10.697 -6.839 1.00 73.75 85 ILE A N 1
ATOM 694 C CA . ILE A 1 85 ? -5.001 10.806 -5.648 1.00 73.75 85 ILE A CA 1
ATOM 695 C C . ILE A 1 85 ? -4.124 12.060 -5.708 1.00 73.75 85 ILE A C 1
ATOM 697 O O . ILE A 1 85 ? -3.163 12.170 -4.960 1.00 73.75 85 ILE A O 1
ATOM 701 N N . GLY A 1 86 ? -4.444 13.012 -6.578 1.00 69.56 86 GLY A N 1
ATOM 702 C CA . GLY A 1 86 ? -3.641 14.186 -6.875 1.00 69.56 86 GLY A CA 1
ATOM 703 C C . GLY A 1 86 ? -2.501 13.865 -7.836 1.00 69.56 86 GLY A C 1
ATOM 704 O O . GLY A 1 86 ? -2.114 12.702 -8.004 1.00 69.56 86 GLY A O 1
ATOM 705 N N . ASP A 1 87 ? -1.936 14.926 -8.415 1.00 64.56 87 ASP A N 1
ATOM 706 C CA . ASP A 1 87 ? -0.866 14.845 -9.405 1.00 64.56 87 ASP A CA 1
ATOM 707 C C . ASP A 1 87 ? 0.253 13.898 -8.966 1.00 64.56 87 ASP A C 1
ATOM 709 O O . ASP A 1 87 ? 0.670 13.847 -7.799 1.00 64.56 87 ASP A O 1
ATOM 713 N N . GLU A 1 88 ? 0.788 13.163 -9.936 1.00 60.91 88 GLU A N 1
ATOM 714 C CA . GLU A 1 88 ? 2.006 12.397 -9.745 1.00 60.91 88 GLU A CA 1
ATOM 715 C C . GLU A 1 88 ? 3.198 13.357 -9.662 1.00 60.91 88 GLU A C 1
ATOM 717 O O . GLU A 1 88 ? 3.944 13.594 -10.612 1.00 60.91 88 GLU A O 1
ATOM 722 N N . CYS A 1 89 ? 3.347 13.982 -8.497 1.00 58.44 89 CYS A N 1
ATOM 723 C CA . CYS A 1 89 ? 4.495 14.808 -8.193 1.00 58.44 89 CYS A CA 1
ATOM 724 C C . CYS A 1 89 ? 5.741 13.920 -8.070 1.00 58.44 89 CYS A C 1
ATOM 726 O O . CYS A 1 89 ? 5.685 12.789 -7.569 1.00 58.44 89 CYS A O 1
ATOM 728 N N . TYR A 1 90 ? 6.886 14.450 -8.496 1.00 58.78 90 TYR A N 1
ATOM 729 C CA . TYR A 1 90 ? 8.161 13.741 -8.452 1.00 58.78 90 TYR A CA 1
ATOM 730 C C . TYR A 1 90 ? 8.425 13.146 -7.055 1.00 58.78 90 TYR A C 1
ATOM 732 O O . TYR A 1 90 ? 8.477 13.868 -6.061 1.00 58.78 90 TYR A O 1
ATOM 740 N N . GLY A 1 91 ? 8.571 11.818 -6.991 1.00 72.94 91 GLY A N 1
ATOM 741 C CA . GLY A 1 91 ? 8.877 11.081 -5.762 1.00 72.94 91 GLY A CA 1
ATOM 742 C C . GLY A 1 91 ? 7.678 10.494 -5.008 1.00 72.94 91 GLY A C 1
ATOM 743 O O . GLY A 1 91 ? 7.902 9.805 -4.018 1.00 72.94 91 GLY A O 1
ATOM 744 N N . LYS A 1 92 ? 6.426 10.690 -5.451 1.00 82.00 92 LYS A N 1
ATOM 745 C CA . LYS A 1 92 ? 5.254 10.054 -4.811 1.00 82.00 92 LYS A CA 1
ATOM 746 C C . LYS A 1 92 ? 5.341 8.528 -4.836 1.00 82.00 92 LYS A C 1
ATOM 748 O O . LYS A 1 92 ? 5.231 7.893 -3.791 1.00 82.00 92 LYS A O 1
ATOM 753 N N . THR A 1 93 ? 5.610 7.951 -6.006 1.00 82.69 93 THR A N 1
ATOM 754 C CA . THR A 1 93 ? 5.792 6.502 -6.167 1.00 82.69 93 THR A CA 1
ATOM 755 C C . THR A 1 93 ? 6.927 5.969 -5.301 1.00 82.69 93 THR A C 1
ATOM 757 O O . THR A 1 93 ? 6.797 4.897 -4.724 1.00 82.69 93 THR A O 1
ATOM 760 N N . GLU A 1 94 ? 8.009 6.731 -5.133 1.00 85.56 94 GLU A N 1
ATOM 761 C CA . GLU A 1 94 ? 9.141 6.309 -4.302 1.00 85.56 94 GLU A CA 1
ATOM 762 C C . GLU A 1 94 ? 8.854 6.415 -2.798 1.00 85.56 94 GLU A C 1
ATOM 764 O O . GLU A 1 94 ? 9.244 5.537 -2.030 1.00 85.56 94 GLU A O 1
ATOM 769 N N . LYS A 1 95 ? 8.099 7.432 -2.364 1.00 89.31 95 LYS A N 1
ATOM 770 C CA . LYS A 1 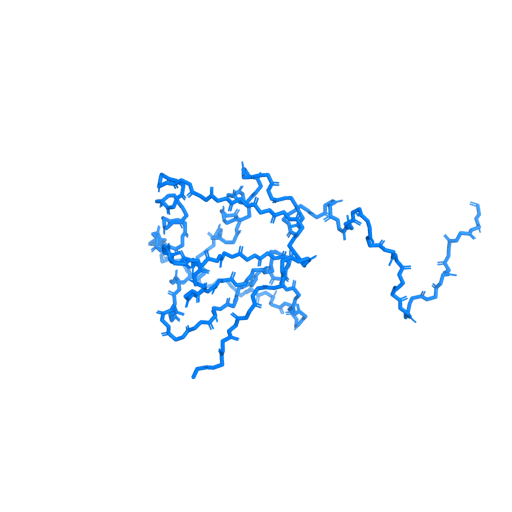95 ? 7.576 7.505 -0.991 1.00 89.31 95 LYS A CA 1
ATOM 771 C C . LYS A 1 95 ? 6.638 6.336 -0.699 1.00 89.31 95 LYS A C 1
ATOM 773 O O . LYS A 1 95 ? 6.741 5.729 0.362 1.00 89.31 95 LYS A O 1
ATOM 778 N N . LEU A 1 96 ? 5.761 5.993 -1.647 1.00 92.00 96 LEU A N 1
ATOM 779 C CA . LEU A 1 96 ? 4.905 4.809 -1.547 1.00 92.00 96 LEU A CA 1
ATOM 780 C C . LEU A 1 96 ? 5.745 3.528 -1.483 1.00 92.00 96 LEU A C 1
ATOM 782 O O . LEU A 1 96 ? 5.505 2.703 -0.609 1.00 92.00 96 LEU A O 1
ATOM 786 N N . ARG A 1 97 ? 6.764 3.378 -2.338 1.00 92.00 97 ARG A N 1
ATOM 787 C CA . ARG A 1 97 ? 7.669 2.218 -2.315 1.00 92.00 97 ARG A CA 1
ATOM 788 C C . ARG A 1 97 ? 8.356 2.089 -0.957 1.00 92.00 97 ARG A C 1
ATOM 790 O O . ARG A 1 97 ? 8.328 1.017 -0.361 1.00 92.00 97 ARG A O 1
ATOM 797 N N . THR A 1 98 ? 8.922 3.184 -0.450 1.00 93.31 98 THR A N 1
ATOM 798 C CA . THR A 1 98 ? 9.572 3.238 0.867 1.00 93.31 98 THR A CA 1
ATOM 799 C C . THR A 1 98 ? 8.604 2.833 1.975 1.00 93.31 98 THR A C 1
ATOM 801 O O . THR A 1 98 ? 8.925 1.946 2.761 1.00 93.31 98 THR A O 1
ATOM 804 N N . PHE A 1 99 ? 7.391 3.394 1.984 1.00 95.62 99 PHE A N 1
ATOM 805 C CA . PHE A 1 99 ? 6.365 3.039 2.963 1.00 95.62 99 PHE A CA 1
ATOM 806 C C . PHE A 1 99 ? 6.051 1.538 2.941 1.00 95.62 99 PHE A C 1
ATOM 808 O O . PHE A 1 99 ? 5.993 0.912 3.995 1.00 95.62 99 PHE A O 1
ATOM 815 N N . PHE A 1 100 ? 5.892 0.933 1.759 1.00 95.75 100 PHE A N 1
ATOM 816 C CA . PHE A 1 100 ? 5.645 -0.507 1.646 1.00 95.75 100 PHE A CA 1
ATOM 817 C C . PHE A 1 100 ? 6.817 -1.333 2.201 1.00 95.75 100 PHE A C 1
ATOM 819 O O . PHE A 1 100 ? 6.593 -2.246 2.998 1.00 95.75 100 PHE A O 1
ATOM 826 N N . LYS A 1 101 ? 8.061 -0.976 1.853 1.00 94.81 101 LYS A N 1
ATOM 827 C CA . LYS A 1 101 ? 9.266 -1.653 2.361 1.00 94.81 101 LYS A CA 1
ATOM 828 C C . LYS A 1 101 ? 9.380 -1.565 3.883 1.00 94.81 101 LYS A C 1
ATOM 830 O O . LYS A 1 101 ? 9.674 -2.565 4.529 1.00 94.81 101 LYS A O 1
ATOM 835 N N . GLU A 1 102 ? 9.087 -0.406 4.470 1.00 95.88 102 GLU A N 1
ATOM 836 C CA . GLU A 1 102 ? 9.072 -0.209 5.928 1.00 95.88 102 GLU A CA 1
ATOM 837 C C . GLU A 1 102 ? 7.994 -1.042 6.638 1.00 95.88 102 GLU A C 1
ATOM 839 O O . GLU A 1 102 ? 8.133 -1.356 7.821 1.00 95.88 102 GLU A O 1
ATOM 844 N N . LYS A 1 103 ? 6.925 -1.432 5.931 1.00 96.31 103 LYS A N 1
ATOM 845 C CA . LYS A 1 103 ? 5.916 -2.385 6.424 1.00 96.31 103 LYS A CA 1
ATOM 846 C C . LYS A 1 103 ? 6.277 -3.851 6.183 1.00 96.31 103 LYS A C 1
ATOM 848 O O . LYS A 1 103 ? 5.476 -4.720 6.515 1.00 96.31 103 LYS A O 1
ATOM 853 N N . GLY A 1 104 ? 7.462 -4.128 5.640 1.00 93.75 104 GLY A N 1
ATOM 854 C CA . GLY A 1 104 ? 7.914 -5.480 5.318 1.00 93.75 104 GLY A CA 1
ATOM 855 C C . GLY A 1 104 ? 7.279 -6.062 4.054 1.00 93.75 104 GLY A C 1
ATOM 856 O O . GLY A 1 104 ? 7.323 -7.272 3.878 1.00 93.75 104 GLY A O 1
ATOM 857 N N . LEU A 1 105 ? 6.683 -5.225 3.195 1.00 93.62 105 LEU A N 1
ATOM 858 C CA . LEU A 1 105 ? 6.149 -5.634 1.894 1.00 93.62 105 LEU A CA 1
ATOM 859 C C . LEU A 1 105 ? 7.267 -5.500 0.846 1.00 93.62 105 LEU A C 1
ATOM 861 O O . LEU A 1 105 ? 7.478 -4.417 0.289 1.00 93.62 105 LEU A O 1
ATOM 865 N N . LEU A 1 106 ? 8.039 -6.566 0.643 1.00 91.94 106 LEU A N 1
ATOM 866 C CA . LEU A 1 106 ? 9.235 -6.588 -0.203 1.00 91.94 106 LEU A CA 1
ATOM 867 C C . LEU A 1 106 ? 8.938 -7.069 -1.627 1.00 91.94 106 LEU A C 1
ATOM 869 O O . LEU A 1 106 ? 9.555 -6.580 -2.579 1.00 91.94 106 LEU A O 1
ATOM 873 N N . PHE A 1 107 ? 7.979 -7.981 -1.800 1.00 89.56 107 PHE A N 1
ATOM 874 C CA . PHE A 1 107 ? 7.624 -8.488 -3.122 1.00 89.56 107 PHE A CA 1
ATOM 875 C C . PHE A 1 107 ? 7.022 -7.372 -3.987 1.00 89.56 107 PHE A C 1
ATOM 877 O O . PHE A 1 107 ? 6.097 -6.664 -3.582 1.00 89.56 107 PHE A O 1
ATOM 884 N N . GLY A 1 108 ? 7.573 -7.177 -5.188 1.00 88.06 108 GLY A N 1
ATOM 885 C CA . GLY A 1 108 ? 7.158 -6.105 -6.102 1.00 88.06 108 GLY A CA 1
ATOM 886 C C . GLY A 1 108 ? 7.655 -4.698 -5.733 1.00 88.06 108 GLY A C 1
ATOM 887 O O . GLY A 1 108 ? 7.506 -3.777 -6.539 1.00 88.06 108 GLY A O 1
ATOM 888 N N . THR A 1 109 ? 8.297 -4.516 -4.570 1.00 89.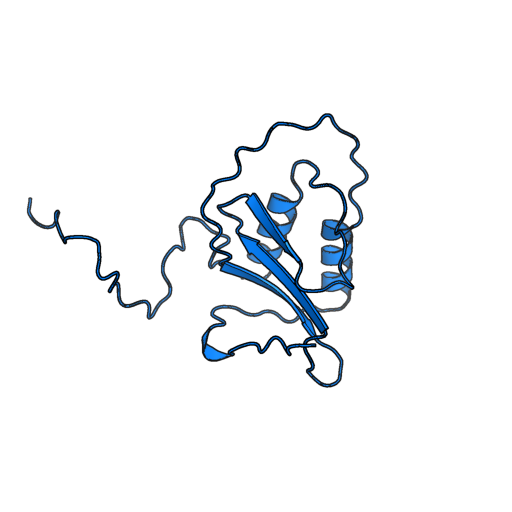69 109 THR A N 1
ATOM 889 C CA . THR A 1 109 ? 8.893 -3.232 -4.150 1.00 89.69 109 THR A CA 1
ATOM 890 C C . THR A 1 109 ? 10.414 -3.240 -4.242 1.00 89.69 109 THR A C 1
ATOM 892 O O . THR A 1 109 ? 11.007 -2.217 -4.610 1.00 89.69 109 THR A O 1
ATOM 895 N N . ASP A 1 110 ? 11.037 -4.386 -3.959 1.00 83.50 110 ASP A N 1
ATOM 896 C CA . ASP A 1 110 ? 12.467 -4.631 -4.085 1.00 83.50 110 ASP A CA 1
ATOM 897 C C . ASP A 1 110 ? 12.779 -5.398 -5.376 1.00 83.50 110 ASP A C 1
ATOM 899 O O . ASP A 1 110 ? 12.333 -6.524 -5.569 1.00 83.50 110 ASP A O 1
ATOM 903 N N . MET A 1 111 ? 13.577 -4.796 -6.262 1.00 72.19 111 MET A N 1
ATOM 904 C CA . MET A 1 111 ? 13.939 -5.394 -7.556 1.00 72.19 111 MET A CA 1
ATOM 905 C C . MET A 1 111 ? 14.857 -6.619 -7.432 1.00 72.19 111 MET A C 1
ATOM 907 O O . MET A 1 111 ? 15.107 -7.290 -8.430 1.00 72.19 111 MET A O 1
ATOM 911 N N . SER A 1 112 ? 15.396 -6.899 -6.241 1.00 75.69 112 SER A N 1
ATOM 912 C CA . SER A 1 112 ? 16.127 -8.142 -5.966 1.00 75.69 112 SER A CA 1
ATOM 913 C C . SER A 1 112 ? 15.202 -9.305 -5.585 1.00 75.69 112 SER A C 1
ATOM 915 O O . SER A 1 112 ? 15.626 -10.458 -5.615 1.00 75.69 112 SER A O 1
ATOM 917 N N . VAL A 1 113 ? 13.929 -9.023 -5.285 1.00 71.38 113 VAL A N 1
ATOM 918 C CA . VAL A 1 113 ? 12.913 -10.002 -4.883 1.00 71.38 113 VAL A CA 1
ATOM 919 C C . VAL A 1 113 ? 11.896 -10.146 -6.017 1.00 71.38 113 VAL A C 1
ATOM 921 O O . VAL A 1 113 ? 10.783 -9.623 -5.966 1.00 71.38 113 VAL A O 1
ATOM 924 N N . ASN A 1 114 ? 12.309 -10.845 -7.078 1.00 64.50 114 ASN A N 1
ATOM 925 C CA . ASN A 1 114 ? 11.503 -11.011 -8.296 1.00 64.50 114 ASN A CA 1
ATOM 926 C C . ASN A 1 114 ? 10.753 -12.346 -8.379 1.00 64.50 114 ASN A C 1
ATOM 928 O O . ASN A 1 114 ? 9.987 -12.528 -9.322 1.00 64.50 114 ASN A O 1
ATOM 932 N N . SER A 1 115 ? 10.968 -13.253 -7.422 1.00 63.12 115 SER A N 1
ATOM 933 C CA . SER A 1 115 ? 10.368 -14.590 -7.411 1.00 63.12 115 SER A CA 1
ATOM 934 C C . SER A 1 115 ? 9.796 -14.946 -6.041 1.00 63.12 115 SER A C 1
ATOM 936 O O . SER A 1 115 ? 10.474 -14.773 -5.024 1.00 63.12 115 SER A O 1
ATOM 938 N N . TYR A 1 116 ? 8.577 -15.478 -6.011 1.00 61.59 116 TYR A N 1
ATOM 939 C CA . TYR A 1 116 ? 7.929 -15.958 -4.789 1.00 61.59 116 TYR A CA 1
ATOM 940 C C . TYR A 1 116 ? 8.396 -17.382 -4.419 1.00 61.59 116 TYR A C 1
ATOM 942 O O . TYR A 1 116 ? 8.519 -18.232 -5.305 1.00 61.59 116 TYR A O 1
ATOM 950 N N . PRO A 1 117 ? 8.610 -17.710 -3.127 1.00 47.91 117 PRO A N 1
ATOM 951 C CA . PRO A 1 117 ? 8.840 -19.086 -2.685 1.00 47.91 117 PRO A CA 1
ATOM 952 C C . PRO A 1 117 ? 7.617 -19.975 -2.976 1.00 47.91 117 PRO A C 1
ATOM 954 O O . PRO A 1 117 ? 6.678 -20.042 -2.190 1.00 47.91 117 PRO A O 1
ATOM 957 N N . GLY A 1 118 ? 7.621 -20.651 -4.127 1.00 53.31 118 GLY A N 1
ATOM 958 C CA . GLY A 1 118 ? 6.489 -21.444 -4.623 1.00 53.31 118 GLY A CA 1
ATOM 959 C C . GLY A 1 118 ? 6.080 -21.121 -6.061 1.00 53.31 118 GLY A C 1
ATOM 960 O O . GLY A 1 118 ? 5.322 -21.886 -6.654 1.00 53.31 118 GLY A O 1
ATOM 961 N N . GLU A 1 119 ? 6.619 -20.053 -6.658 1.00 57.56 119 GLU A N 1
ATOM 962 C CA . GLU A 1 119 ? 6.603 -19.885 -8.110 1.00 57.56 119 GLU A CA 1
ATOM 963 C C . GLU A 1 119 ? 7.462 -20.991 -8.727 1.00 57.56 119 GLU A C 1
ATOM 965 O O . GLU A 1 119 ? 8.689 -20.924 -8.789 1.00 57.56 119 GLU A O 1
ATOM 970 N N . THR A 1 120 ? 6.818 -22.068 -9.173 1.00 44.91 120 THR A N 1
ATOM 971 C CA . THR A 1 120 ? 7.467 -22.962 -10.121 1.00 44.91 120 THR A CA 1
ATOM 972 C C . THR A 1 120 ? 7.634 -22.153 -11.395 1.00 44.91 120 THR A C 1
ATOM 974 O O . THR A 1 120 ? 6.625 -21.805 -12.008 1.00 44.91 120 THR A O 1
ATOM 977 N N . ASN A 1 121 ? 8.871 -21.844 -11.786 1.00 46.22 121 ASN A N 1
ATOM 978 C CA . ASN A 1 121 ? 9.188 -21.319 -13.111 1.00 46.22 121 ASN A CA 1
ATOM 979 C C . ASN A 1 121 ? 8.663 -22.301 -14.170 1.00 46.22 121 ASN A C 1
ATOM 981 O O . ASN A 1 121 ? 9.354 -23.208 -14.622 1.00 46.22 121 ASN A O 1
ATOM 985 N N . LYS A 1 122 ? 7.395 -22.158 -14.524 1.00 40.12 122 LYS A N 1
ATOM 986 C CA . LYS A 1 122 ? 6.786 -22.695 -15.729 1.00 40.12 122 LYS A CA 1
ATOM 987 C C . LYS A 1 122 ? 6.139 -21.519 -16.417 1.00 40.12 122 LYS A C 1
ATOM 989 O O . LYS A 1 122 ? 4.924 -21.440 -16.546 1.00 40.12 122 LYS A O 1
ATOM 994 N N . ASP A 1 123 ? 6.995 -20.598 -16.827 1.00 43.22 123 ASP A N 1
ATOM 995 C CA . ASP A 1 123 ? 6.682 -19.758 -17.961 1.00 43.22 123 ASP A CA 1
ATOM 996 C C . ASP A 1 123 ? 6.747 -20.679 -19.197 1.00 43.22 123 ASP A C 1
ATOM 998 O O . ASP A 1 123 ? 7.819 -21.212 -19.497 1.00 43.22 123 ASP A O 1
ATOM 1002 N N . PRO A 1 124 ? 5.631 -20.991 -19.882 1.00 42.31 124 PRO A N 1
ATOM 1003 C CA . PRO A 1 124 ? 5.622 -21.955 -20.987 1.00 42.31 124 PRO A CA 1
ATOM 1004 C C . PRO A 1 124 ? 6.342 -21.450 -22.254 1.00 42.31 124 PRO A C 1
ATOM 1006 O O . PRO A 1 124 ? 6.269 -22.108 -23.290 1.00 42.31 124 PRO A O 1
ATOM 1009 N N . GLY A 1 125 ? 7.012 -20.292 -22.202 1.00 43.28 125 GLY A N 1
ATOM 1010 C CA . GLY A 1 125 ? 7.507 -19.579 -23.380 1.00 43.28 125 GLY A CA 1
ATOM 1011 C C . GLY A 1 125 ? 8.997 -19.235 -23.429 1.00 43.28 125 GLY A C 1
ATOM 1012 O O . GLY A 1 125 ? 9.412 -18.680 -24.442 1.00 43.28 125 GLY A O 1
ATOM 1013 N N . ILE A 1 126 ? 9.815 -19.546 -22.416 1.00 40.59 126 ILE A N 1
ATOM 1014 C CA . ILE A 1 126 ? 11.263 -19.263 -22.469 1.00 40.59 126 ILE A CA 1
ATOM 1015 C C . ILE A 1 126 ? 12.026 -20.581 -22.660 1.00 40.59 126 ILE A C 1
ATOM 1017 O O . ILE A 1 126 ? 12.066 -21.395 -21.736 1.00 40.59 126 ILE A O 1
ATOM 1021 N N . PRO A 1 127 ? 12.635 -20.836 -23.837 1.00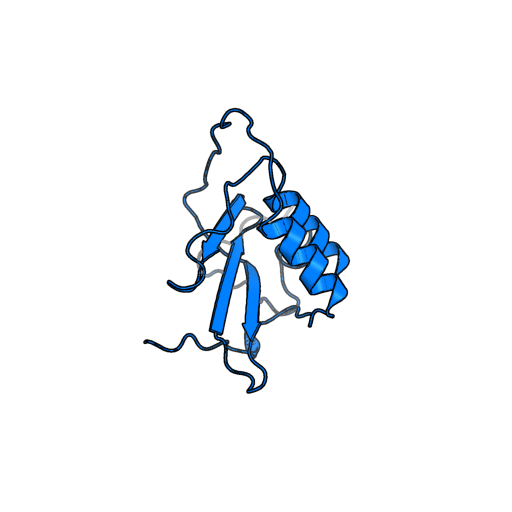 37.50 127 PRO A N 1
ATOM 1022 C CA . PRO A 1 127 ? 13.494 -21.996 -24.015 1.00 37.50 127 PRO A CA 1
ATOM 1023 C C . PRO A 1 127 ? 14.665 -21.924 -23.037 1.00 37.50 127 PRO A C 1
ATOM 1025 O O . PRO A 1 127 ? 15.392 -20.931 -22.998 1.00 37.50 127 PRO A O 1
ATOM 1028 N N . SER A 1 128 ? 14.853 -22.997 -22.272 1.00 42.69 128 SER A N 1
ATOM 1029 C CA . SER A 1 128 ? 16.024 -23.223 -21.434 1.00 42.69 128 SER A CA 1
ATOM 1030 C C . SER A 1 128 ? 17.276 -23.282 -22.313 1.00 42.69 128 SER A C 1
ATOM 1032 O O . SER A 1 128 ? 17.648 -24.335 -22.832 1.00 42.69 128 SER A O 1
ATOM 1034 N N . ALA A 1 129 ? 17.926 -22.148 -22.511 1.00 45.41 129 ALA A N 1
ATOM 1035 C CA . ALA A 1 129 ? 19.259 -22.098 -23.071 1.00 45.41 129 ALA A CA 1
ATOM 1036 C C . ALA A 1 129 ? 20.100 -21.231 -22.145 1.00 45.41 129 ALA A C 1
ATOM 1038 O O . ALA A 1 129 ? 19.946 -20.014 -22.145 1.00 45.41 129 ALA A O 1
ATOM 1039 N N . LEU A 1 130 ? 20.918 -21.914 -21.338 1.00 43.31 130 LEU A N 1
ATOM 1040 C CA . LEU A 1 130 ? 22.223 -21.535 -20.775 1.00 43.31 130 LEU A CA 1
ATOM 1041 C C . LEU A 1 130 ? 22.418 -22.181 -19.391 1.00 43.31 130 LEU A C 1
ATOM 1043 O O . LEU A 1 130 ? 22.637 -21.511 -18.391 1.00 43.31 130 LEU A O 1
ATOM 1047 N N . GLU A 1 131 ? 22.396 -23.511 -19.358 1.00 38.88 131 GLU A N 1
ATOM 1048 C CA . GLU A 1 131 ? 23.198 -24.283 -18.408 1.00 38.88 131 GLU A CA 1
ATOM 1049 C C . GLU A 1 131 ? 24.036 -25.237 -19.253 1.00 38.88 131 GLU A C 1
ATOM 1051 O O . GLU A 1 131 ? 23.488 -26.166 -19.840 1.00 38.88 131 GLU A O 1
ATOM 1056 N N . ASN A 1 132 ? 25.311 -24.882 -19.445 1.00 39.69 132 ASN A N 1
ATOM 1057 C CA . ASN A 1 132 ? 26.473 -25.738 -19.724 1.00 39.69 132 ASN A CA 1
ATOM 1058 C C . ASN A 1 132 ? 27.607 -24.866 -20.289 1.00 39.69 132 ASN A C 1
ATOM 1060 O O . ASN A 1 132 ? 27.682 -24.643 -21.498 1.00 39.69 132 ASN A O 1
ATOM 1064 N N . ASN A 1 133 ? 28.464 -24.369 -19.395 1.00 37.56 133 ASN A N 1
ATOM 1065 C CA . ASN A 1 133 ? 29.904 -24.193 -19.612 1.00 37.56 133 ASN A CA 1
ATOM 1066 C C . ASN A 1 133 ? 30.604 -24.101 -18.258 1.00 37.56 133 ASN A C 1
ATOM 1068 O O . ASN A 1 133 ? 30.205 -23.221 -17.464 1.00 37.56 133 ASN A O 1
#

Mean predicted aligned error: 10.82 Å

pLDDT: mean 74.69, std 18.58, range [37.5, 97.06]

Solvent-accessible surface area (backbone atoms only — not comparable to full-atom values): 9011 Å² total; per-residue (Å²): 131,86,81,80,78,84,61,69,91,78,59,88,70,87,82,84,77,51,73,72,52,48,52,53,50,48,42,64,49,63,65,71,87,68,91,66,84,86,73,90,73,85,69,57,90,69,84,71,63,62,42,72,48,77,43,60,48,100,86,72,46,74,75,42,38,37,39,30,16,70,87,43,75,46,70,50,66,66,42,88,82,60,77,71,57,67,80,90,41,93,59,44,70,55,52,51,42,49,55,37,46,78,66,69,38,42,65,52,59,37,90,90,42,84,73,60,100,80,66,71,92,69,68,94,80,69,80,93,79,86,88,86,133